Protein AF-A0A918QEG1-F1 (afdb_monomer_lite)

Secondary structure (DSSP, 8-state):
-------PPPPP------SS--HHHHHHHHHHHHTT--HHHHHHHHHTGGGHHHHHHHHHHHHHHHS---

Sequence (70 aa):
MGLFSRKQPAPGPTPVVPVGPSAGEIDAAARALAQGDMAPAERLAAGAGDHGQAVAMQILTASIDHTPQD

Structure (mmCIF, N/CA/C/O backbone):
data_AF-A0A918QEG1-F1
#
_entry.id   AF-A0A918QEG1-F1
#
loop_
_atom_site.group_PDB
_atom_site.id
_atom_site.type_symbol
_atom_site.label_atom_id
_atom_site.label_alt_id
_atom_site.label_comp_id
_atom_site.label_asym_id
_atom_site.label_entity_id
_atom_site.label_seq_id
_atom_site.pdbx_PDB_ins_code
_atom_site.Cartn_x
_atom_site.Cartn_y
_atom_site.Cartn_z
_atom_site.occupancy
_atom_site.B_iso_or_equiv
_atom_site.auth_seq_id
_atom_site.auth_comp_id
_atom_site.auth_asym_id
_atom_site.auth_atom_id
_atom_site.pdbx_PDB_model_num
ATOM 1 N N . MET A 1 1 ? 47.337 27.935 -30.547 1.00 48.94 1 MET A N 1
ATOM 2 C CA . MET A 1 1 ? 45.914 27.716 -30.877 1.00 48.94 1 MET A CA 1
ATOM 3 C C . MET A 1 1 ? 45.404 26.583 -30.004 1.00 48.94 1 MET A C 1
ATOM 5 O O . MET A 1 1 ? 45.804 25.446 -30.207 1.00 48.94 1 MET A O 1
ATOM 9 N N . GLY A 1 2 ? 44.666 26.917 -28.943 1.00 47.06 2 GLY A N 1
ATOM 10 C CA . GLY A 1 2 ? 44.230 25.959 -27.926 1.00 47.06 2 GLY A CA 1
ATOM 11 C C . GLY A 1 2 ? 42.967 25.227 -28.360 1.00 47.06 2 GLY A C 1
ATOM 12 O O . GLY A 1 2 ? 41.900 25.830 -28.427 1.00 47.06 2 GLY A O 1
ATOM 13 N N . LEU A 1 3 ? 43.084 23.931 -28.635 1.00 64.12 3 LEU A N 1
ATOM 14 C CA . LEU A 1 3 ? 41.941 23.046 -28.844 1.00 64.12 3 LEU A CA 1
ATOM 15 C C . LEU A 1 3 ? 41.519 22.470 -27.491 1.00 64.12 3 LEU A C 1
ATOM 17 O O . LEU A 1 3 ? 41.754 21.306 -27.178 1.00 64.12 3 LEU A O 1
ATOM 21 N N . PHE A 1 4 ? 40.908 23.316 -26.662 1.00 63.34 4 PHE A N 1
ATOM 22 C CA . PHE A 1 4 ? 40.149 22.851 -25.507 1.00 63.34 4 PHE A CA 1
ATOM 23 C C . PHE A 1 4 ? 38.837 22.258 -26.020 1.00 63.34 4 PHE A C 1
ATOM 25 O O . PHE A 1 4 ? 37.812 22.938 -26.094 1.00 63.34 4 PHE A O 1
ATOM 32 N N . SER A 1 5 ? 38.879 20.983 -26.403 1.00 60.53 5 SER A N 1
ATOM 33 C CA . SER A 1 5 ? 37.683 20.169 -26.584 1.00 60.53 5 SER A CA 1
ATOM 34 C C . SER A 1 5 ? 36.935 20.137 -25.254 1.00 60.53 5 SER A C 1
ATOM 36 O O . SER A 1 5 ? 37.271 19.368 -24.354 1.00 60.53 5 SER A O 1
ATOM 38 N N . ARG A 1 6 ? 35.935 21.015 -25.112 1.00 61.78 6 ARG A N 1
ATOM 39 C CA . ARG A 1 6 ? 34.913 20.927 -24.068 1.00 61.78 6 ARG A CA 1
ATOM 40 C C . ARG A 1 6 ? 34.262 19.552 -24.208 1.00 61.78 6 ARG A C 1
ATOM 42 O O . ARG A 1 6 ? 33.376 19.371 -25.038 1.00 61.78 6 ARG A O 1
ATOM 49 N N . LYS A 1 7 ? 34.712 18.575 -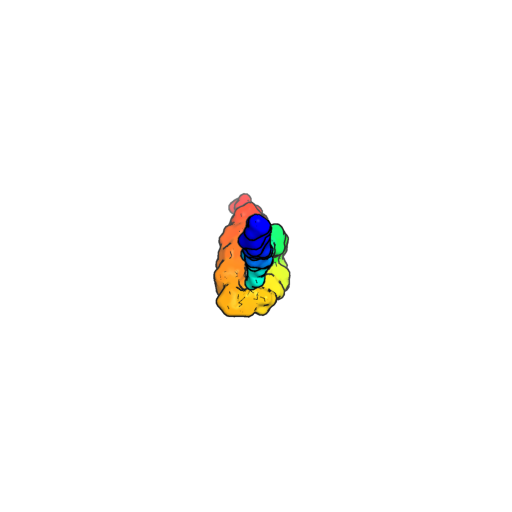23.413 1.00 60.12 7 LYS A N 1
ATOM 50 C CA . LYS A 1 7 ? 33.904 17.397 -23.108 1.00 60.12 7 LYS A CA 1
ATOM 51 C C . LYS A 1 7 ? 32.602 17.934 -22.525 1.00 60.12 7 LYS A C 1
ATOM 53 O O . LYS A 1 7 ? 32.606 18.504 -21.436 1.00 60.12 7 LYS A O 1
ATOM 58 N N . GLN A 1 8 ? 31.518 17.824 -23.288 1.00 60.81 8 GLN A N 1
ATOM 59 C CA . GLN A 1 8 ? 30.177 17.979 -22.745 1.00 60.81 8 GLN A CA 1
ATOM 60 C C . GLN A 1 8 ? 30.081 17.062 -21.517 1.00 60.81 8 GLN A C 1
ATOM 62 O O . GLN A 1 8 ? 30.499 15.902 -21.613 1.00 60.81 8 GLN A O 1
ATOM 67 N N . PRO A 1 9 ? 29.602 17.548 -20.361 1.00 51.31 9 PRO A N 1
ATOM 68 C CA . PRO A 1 9 ? 29.257 16.637 -19.289 1.00 51.31 9 PRO A CA 1
ATOM 69 C C . PRO A 1 9 ? 28.183 15.706 -19.852 1.00 51.31 9 PRO A C 1
ATOM 71 O O . PRO A 1 9 ? 27.200 16.167 -20.436 1.00 51.31 9 PRO A O 1
ATOM 74 N N . ALA A 1 10 ? 28.427 14.398 -19.755 1.00 61.09 10 ALA A N 1
ATOM 75 C CA . ALA A 1 10 ? 27.418 13.393 -20.049 1.00 61.09 10 ALA A CA 1
ATOM 76 C C . ALA A 1 10 ? 26.114 13.788 -19.333 1.00 61.09 10 ALA A C 1
ATOM 78 O O . ALA A 1 10 ? 26.200 14.343 -18.230 1.00 61.09 10 ALA A O 1
ATOM 79 N N . PRO A 1 11 ? 24.930 13.554 -19.931 1.00 57.34 11 PRO A N 1
ATOM 80 C CA . PRO A 1 11 ? 23.680 13.768 -19.218 1.00 57.34 11 PRO A CA 1
ATOM 81 C C . PRO A 1 11 ? 23.797 13.030 -17.883 1.00 57.34 11 PRO A C 1
ATOM 83 O O . PRO A 1 11 ? 24.085 11.833 -17.8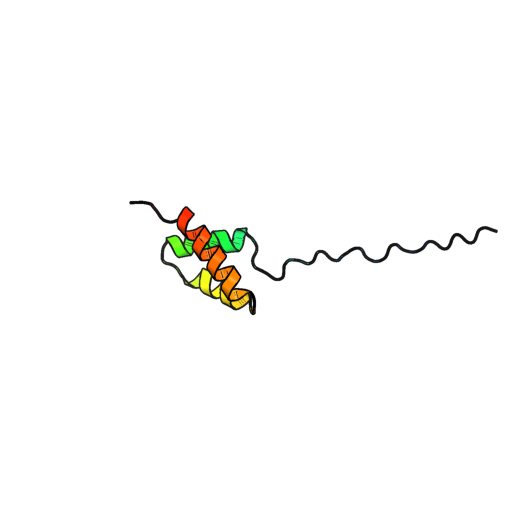54 1.00 57.34 11 PRO A O 1
ATOM 86 N N . GLY A 1 12 ? 23.719 13.794 -16.789 1.00 54.88 12 GLY A N 1
ATOM 87 C CA . GLY A 1 12 ? 23.805 13.262 -15.434 1.00 54.88 12 GLY A CA 1
ATOM 88 C C . GLY A 1 12 ? 22.768 12.157 -15.236 1.00 54.88 12 GLY A C 1
ATOM 89 O O . GLY A 1 12 ? 21.843 12.051 -16.046 1.00 54.88 12 GLY A O 1
ATOM 90 N N . PRO A 1 13 ? 22.915 11.327 -14.189 1.00 55.25 13 PRO A N 1
ATOM 91 C CA . PRO A 1 13 ? 21.999 10.225 -13.946 1.00 55.25 13 PRO A CA 1
ATOM 92 C C . PRO A 1 13 ? 20.586 10.794 -13.972 1.00 55.25 13 PRO A C 1
ATOM 94 O O . PRO A 1 13 ? 20.246 11.665 -13.169 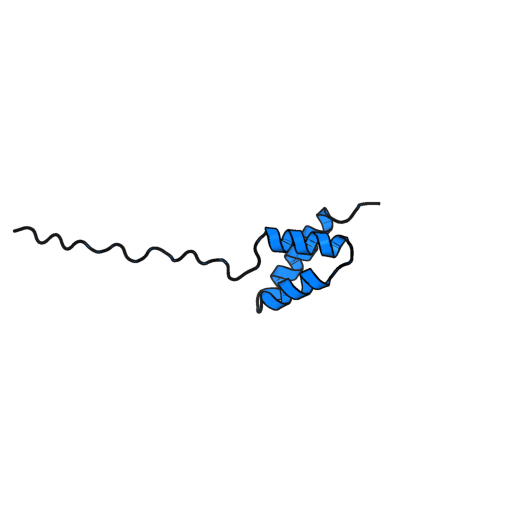1.00 55.25 13 PRO A O 1
ATOM 97 N N . THR A 1 14 ? 19.790 10.365 -14.953 1.00 54.25 14 THR A N 1
ATOM 98 C CA . THR A 1 14 ? 18.351 10.602 -14.939 1.00 54.25 14 THR A CA 1
ATOM 99 C C . THR A 1 14 ? 17.888 10.242 -13.536 1.00 54.25 14 THR A C 1
ATOM 101 O O . THR A 1 14 ? 18.297 9.172 -13.069 1.00 54.25 14 THR A O 1
ATOM 104 N N . PRO A 1 15 ? 17.116 11.093 -12.836 1.00 50.41 15 PRO A N 1
ATOM 105 C CA . PRO A 1 15 ? 16.512 10.668 -11.592 1.00 50.41 15 PRO A CA 1
ATOM 106 C C . PRO A 1 15 ? 15.744 9.403 -11.944 1.00 50.41 15 PRO A C 1
ATOM 108 O O . PRO A 1 15 ? 14.777 9.441 -12.704 1.00 50.41 15 PRO A O 1
ATOM 111 N N . VAL A 1 16 ? 16.267 8.267 -11.491 1.00 53.44 16 VAL A N 1
ATOM 112 C CA . VAL A 1 16 ? 15.541 7.015 -11.455 1.00 53.44 16 VAL A CA 1
ATOM 113 C C . VAL A 1 16 ? 14.419 7.316 -10.487 1.00 53.44 16 VAL A C 1
ATOM 115 O O . VAL A 1 16 ? 14.581 7.207 -9.277 1.00 53.44 16 VAL A O 1
ATOM 118 N N . VAL A 1 17 ? 13.320 7.856 -11.019 1.00 52.50 17 VAL A N 1
ATOM 119 C CA . VAL A 1 17 ? 12.052 7.894 -10.312 1.00 52.50 17 VAL A CA 1
ATOM 120 C C . VAL A 1 17 ? 11.880 6.444 -9.888 1.00 52.50 17 VAL A C 1
ATOM 122 O O . VAL A 1 17 ? 11.875 5.586 -10.779 1.00 52.50 17 VAL A O 1
ATOM 125 N N . PRO A 1 18 ? 11.919 6.125 -8.583 1.00 52.59 18 PRO A N 1
ATOM 126 C CA . PRO A 1 18 ? 11.759 4.746 -8.172 1.00 52.59 18 PRO A CA 1
ATOM 127 C C . PRO A 1 18 ? 10.471 4.266 -8.833 1.00 52.59 18 PRO A C 1
ATOM 129 O O . PRO A 1 18 ? 9.434 4.915 -8.705 1.00 52.59 18 PRO A O 1
ATOM 132 N N . VAL A 1 19 ? 10.565 3.209 -9.644 1.00 62.59 19 VAL A N 1
ATOM 133 C CA . VAL A 1 19 ? 9.418 2.593 -10.328 1.00 62.59 19 VAL A CA 1
ATOM 134 C C . VAL A 1 19 ? 8.658 1.794 -9.272 1.00 62.59 19 VAL A C 1
ATOM 136 O O . VAL A 1 19 ? 8.621 0.570 -9.272 1.00 62.59 19 VAL A O 1
ATOM 139 N N . GLY A 1 20 ? 8.177 2.509 -8.269 1.00 67.00 20 GLY A N 1
ATOM 140 C CA . GLY A 1 20 ? 7.622 1.991 -7.044 1.00 67.00 20 GLY A CA 1
ATOM 141 C C . GLY A 1 20 ? 6.807 3.093 -6.379 1.00 67.00 20 GLY A C 1
ATOM 142 O O . GLY A 1 20 ? 7.075 4.278 -6.595 1.00 67.00 20 GLY A O 1
ATOM 143 N N . PRO A 1 21 ? 5.789 2.712 -5.603 1.00 77.81 21 PRO A N 1
ATOM 144 C CA . PRO A 1 21 ? 4.936 3.670 -4.929 1.00 77.81 21 PRO A CA 1
ATOM 145 C C . PRO A 1 21 ? 5.756 4.563 -4.004 1.00 77.81 21 PRO A C 1
ATOM 147 O O . PRO A 1 21 ? 6.674 4.118 -3.310 1.00 77.81 21 PRO A O 1
ATOM 150 N N . SER A 1 22 ? 5.414 5.843 -3.999 1.00 86.56 22 SER A N 1
ATOM 151 C CA . SER A 1 22 ? 5.991 6.811 -3.082 1.00 86.56 22 SER A CA 1
ATOM 152 C C . SER A 1 22 ? 5.597 6.498 -1.637 1.00 86.56 22 SER A C 1
ATOM 154 O O . SER A 1 22 ? 4.561 5.889 -1.367 1.00 86.56 22 SER A O 1
ATOM 156 N N . ALA A 1 23 ? 6.395 6.978 -0.681 1.00 86.00 23 ALA A N 1
ATOM 157 C CA . ALA A 1 23 ? 6.090 6.819 0.741 1.00 86.00 23 ALA A CA 1
ATOM 158 C C . ALA A 1 23 ? 4.701 7.378 1.115 1.00 86.00 23 ALA A C 1
ATOM 160 O O . ALA A 1 23 ? 4.018 6.801 1.953 1.00 86.00 23 ALA A O 1
ATOM 161 N N . GLY A 1 24 ? 4.256 8.457 0.456 1.00 87.75 24 GLY A N 1
ATOM 162 C CA . GLY A 1 24 ? 2.921 9.023 0.670 1.00 87.75 24 GLY A CA 1
ATOM 163 C C . GLY A 1 24 ? 1.785 8.133 0.156 1.00 87.75 24 GLY A C 1
ATOM 164 O O . GLY A 1 24 ? 0.728 8.075 0.775 1.00 87.75 24 GLY A O 1
ATOM 165 N N . GLU A 1 25 ? 1.993 7.406 -0.944 1.00 91.06 25 GLU A N 1
ATOM 166 C CA . GLU A 1 25 ? 1.010 6.439 -1.452 1.00 91.06 25 GLU A CA 1
ATOM 167 C C . GLU A 1 25 ? 0.926 5.197 -0.560 1.00 91.06 25 GLU A C 1
ATOM 169 O O . GLU A 1 25 ? -0.170 4.696 -0.308 1.00 91.06 25 GLU A O 1
ATOM 174 N N . ILE A 1 26 ? 2.070 4.734 -0.042 1.00 90.94 26 ILE A N 1
ATOM 175 C CA . ILE A 1 26 ? 2.127 3.646 0.943 1.00 90.94 26 ILE A CA 1
ATOM 176 C C . ILE A 1 26 ? 1.384 4.053 2.218 1.00 90.94 26 ILE A C 1
ATOM 178 O O . ILE A 1 26 ? 0.562 3.280 2.699 1.00 90.94 26 ILE A O 1
ATOM 182 N N . ASP A 1 27 ? 1.619 5.263 2.728 1.00 91.75 27 ASP A N 1
ATOM 183 C CA . ASP A 1 27 ? 0.959 5.774 3.935 1.00 91.75 27 ASP A CA 1
ATOM 184 C C . ASP A 1 27 ? -0.559 5.929 3.747 1.00 91.75 27 ASP A C 1
ATOM 186 O O . ASP A 1 27 ? -1.349 5.484 4.580 1.00 91.75 27 ASP A O 1
ATOM 190 N N . ALA A 1 28 ? -0.993 6.470 2.604 1.00 91.25 28 ALA A N 1
ATOM 191 C CA . ALA A 1 28 ? -2.412 6.586 2.281 1.00 91.25 28 ALA A CA 1
ATOM 192 C C . ALA A 1 28 ? -3.103 5.212 2.196 1.00 91.25 28 ALA A C 1
ATOM 194 O O . ALA A 1 28 ? -4.203 5.040 2.728 1.00 91.25 28 ALA A O 1
ATOM 195 N N . ALA A 1 29 ? -2.456 4.226 1.564 1.00 93.38 29 ALA A N 1
ATOM 196 C CA . ALA A 1 29 ? -2.968 2.860 1.501 1.00 93.38 29 ALA A CA 1
ATOM 197 C C . ALA A 1 29 ? -2.958 2.173 2.872 1.00 93.38 29 ALA A C 1
ATOM 199 O O . ALA A 1 29 ? -3.904 1.465 3.199 1.00 93.38 29 ALA A O 1
ATOM 200 N N . ALA A 1 30 ? -1.933 2.410 3.688 1.00 93.25 30 ALA A N 1
ATOM 201 C CA . ALA A 1 30 ? -1.817 1.871 5.036 1.00 93.25 30 ALA A CA 1
ATOM 202 C C . ALA A 1 30 ? -2.915 2.404 5.962 1.00 93.25 30 ALA A C 1
ATOM 204 O O . ALA A 1 30 ? -3.523 1.641 6.711 1.00 93.25 30 ALA A O 1
ATOM 205 N N . ARG A 1 31 ? -3.224 3.699 5.866 1.00 93.38 31 ARG A N 1
ATOM 206 C CA . ARG A 1 31 ? -4.317 4.323 6.613 1.00 93.38 31 ARG A CA 1
ATOM 207 C C . ARG A 1 31 ? -5.682 3.775 6.206 1.00 93.38 31 ARG A C 1
ATOM 209 O O . ARG A 1 31 ? -6.515 3.521 7.070 1.00 93.38 31 ARG A O 1
ATOM 216 N N . ALA A 1 32 ? -5.912 3.585 4.909 1.00 92.56 32 ALA A N 1
ATOM 217 C CA . ALA A 1 32 ? -7.137 2.963 4.413 1.00 92.56 32 ALA A CA 1
ATOM 218 C C . ALA A 1 32 ? -7.248 1.497 4.869 1.00 92.56 32 ALA A C 1
ATOM 220 O O . ALA A 1 32 ? -8.303 1.077 5.341 1.00 92.56 32 ALA A O 1
ATOM 221 N N . LEU A 1 33 ? -6.134 0.758 4.840 1.00 92.56 33 LEU A N 1
ATOM 222 C CA . LEU A 1 33 ? -6.063 -0.622 5.315 1.00 92.56 33 LEU A CA 1
ATOM 223 C C . LEU A 1 33 ? -6.396 -0.729 6.808 1.00 92.56 33 LEU A C 1
ATOM 225 O O . LEU A 1 33 ? -7.180 -1.592 7.196 1.00 92.56 33 LEU A O 1
ATOM 229 N N . ALA A 1 34 ? -5.881 0.184 7.634 1.00 90.69 34 ALA A N 1
ATOM 230 C CA . ALA A 1 34 ? -6.207 0.262 9.059 1.00 90.69 34 ALA A CA 1
ATOM 231 C C . ALA A 1 34 ? -7.695 0.569 9.330 1.00 90.69 34 ALA A C 1
ATOM 233 O O . ALA A 1 34 ? -8.225 0.218 10.380 1.00 90.69 34 ALA A O 1
ATOM 234 N N . GLN A 1 35 ? -8.388 1.194 8.373 1.00 90.38 35 GLN A N 1
ATOM 235 C CA . GLN A 1 35 ? -9.836 1.431 8.407 1.00 90.38 35 GLN A CA 1
ATOM 236 C C . GLN A 1 35 ? -10.651 0.264 7.819 1.00 90.38 35 GLN A C 1
ATOM 238 O O . GLN A 1 35 ? -11.879 0.335 7.775 1.00 90.38 35 GLN A O 1
ATOM 243 N N . GLY A 1 36 ? -9.985 -0.809 7.379 1.00 89.44 36 GLY A N 1
ATOM 244 C CA . GLY A 1 36 ? -10.598 -1.996 6.785 1.00 89.44 36 GLY A CA 1
ATOM 245 C C . GLY A 1 36 ? -10.765 -1.952 5.262 1.00 89.44 36 GLY A C 1
ATOM 246 O O . GLY A 1 36 ? -11.347 -2.880 4.703 1.00 89.44 36 GLY A O 1
ATOM 247 N N . ASP A 1 37 ? -10.264 -0.921 4.573 1.00 93.06 37 ASP A N 1
ATOM 248 C CA . ASP A 1 37 ? -10.293 -0.837 3.108 1.00 93.06 37 ASP A CA 1
ATOM 249 C C . ASP A 1 37 ? -8.994 -1.378 2.488 1.00 93.06 37 ASP A C 1
ATOM 251 O O . ASP A 1 37 ? -7.945 -0.732 2.503 1.00 93.06 37 ASP A O 1
ATOM 255 N N . MET A 1 38 ? -9.075 -2.577 1.904 1.00 92.50 38 MET A N 1
ATOM 256 C CA . MET A 1 38 ? -7.940 -3.244 1.253 1.00 92.50 38 MET A CA 1
ATOM 257 C C . MET A 1 38 ? -7.726 -2.820 -0.208 1.00 92.50 38 MET A C 1
ATOM 259 O O 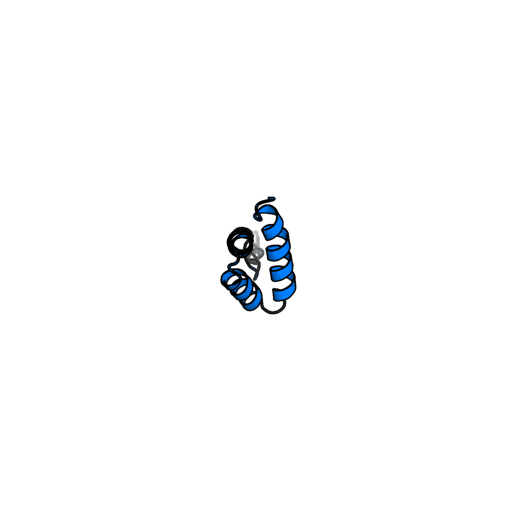. MET A 1 38 ? -6.639 -3.027 -0.753 1.00 92.50 38 MET A O 1
ATOM 263 N N . ALA A 1 39 ? -8.713 -2.192 -0.854 1.00 93.50 39 ALA A N 1
ATOM 264 C CA . ALA A 1 39 ? -8.655 -1.851 -2.275 1.00 93.50 39 ALA A CA 1
ATOM 265 C C . ALA A 1 39 ? -7.462 -0.950 -2.674 1.00 93.50 39 ALA A C 1
ATOM 267 O O . ALA A 1 39 ? -6.837 -1.218 -3.709 1.00 93.50 39 ALA A O 1
ATOM 268 N N . PRO A 1 40 ? -7.097 0.108 -1.918 1.00 91.38 40 PRO A N 1
ATOM 269 C CA . PRO A 1 40 ? -5.930 0.919 -2.261 1.00 91.38 40 PRO A CA 1
ATOM 270 C C . PRO A 1 40 ? -4.616 0.148 -2.097 1.00 91.38 40 PRO A C 1
ATOM 272 O O . PRO A 1 40 ? -3.719 0.318 -2.924 1.00 91.38 40 PRO A O 1
ATOM 275 N N . ALA A 1 41 ? -4.517 -0.735 -1.098 1.00 91.50 41 ALA A N 1
ATOM 276 C CA . ALA A 1 41 ? -3.337 -1.567 -0.882 1.00 91.50 41 ALA A CA 1
ATOM 277 C C . ALA A 1 41 ? -3.133 -2.580 -2.019 1.00 91.50 41 ALA A C 1
ATOM 279 O O . ALA A 1 41 ? -2.030 -2.694 -2.556 1.00 91.50 41 ALA A O 1
ATOM 280 N N . GLU A 1 42 ? -4.203 -3.253 -2.447 1.00 92.00 42 GLU A N 1
ATOM 281 C CA . GLU A 1 42 ? -4.175 -4.185 -3.579 1.00 92.00 42 GLU A CA 1
ATOM 282 C C . GLU A 1 42 ? -3.815 -3.485 -4.889 1.00 92.00 42 GLU A 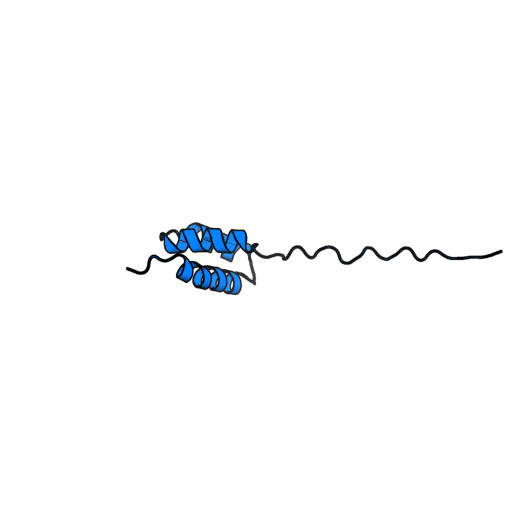C 1
ATOM 284 O O . GLU A 1 42 ? -2.984 -3.983 -5.649 1.00 92.00 42 GLU A O 1
ATOM 289 N N . ARG A 1 43 ? -4.387 -2.301 -5.148 1.00 90.94 43 ARG A N 1
ATOM 290 C CA . ARG A 1 43 ? -4.073 -1.518 -6.351 1.00 90.94 43 ARG A CA 1
ATOM 291 C C . ARG A 1 43 ? -2.602 -1.103 -6.382 1.00 90.94 43 ARG A C 1
ATOM 293 O O . ARG A 1 43 ? -1.979 -1.197 -7.438 1.00 90.94 43 ARG A O 1
ATOM 300 N N . LEU A 1 44 ? -2.048 -0.673 -5.246 1.00 89.81 44 LEU A N 1
ATOM 301 C CA . LEU A 1 44 ? -0.629 -0.325 -5.135 1.00 89.81 44 LEU A CA 1
ATOM 302 C C . LEU A 1 44 ? 0.272 -1.542 -5.359 1.00 89.81 44 LEU A C 1
ATOM 304 O O . LEU A 1 44 ? 1.229 -1.468 -6.127 1.00 89.81 44 LEU A O 1
ATOM 308 N N . ALA A 1 45 ? -0.039 -2.663 -4.706 1.00 90.00 45 ALA A N 1
ATOM 309 C CA . ALA A 1 45 ? 0.738 -3.891 -4.826 1.00 90.00 45 ALA A CA 1
ATOM 310 C C . ALA A 1 45 ? 0.692 -4.452 -6.257 1.00 90.00 45 ALA A C 1
ATOM 312 O O . ALA A 1 45 ? 1.727 -4.836 -6.796 1.00 90.00 45 ALA A O 1
ATOM 313 N N . ALA A 1 46 ? -0.475 -4.431 -6.907 1.00 88.00 46 ALA A N 1
ATOM 314 C CA . ALA A 1 46 ? -0.631 -4.847 -8.299 1.00 88.00 46 ALA A CA 1
ATOM 315 C C . ALA A 1 46 ? 0.104 -3.911 -9.274 1.00 88.00 46 ALA A C 1
ATOM 317 O O . ALA A 1 46 ? 0.724 -4.377 -10.229 1.00 88.00 46 ALA A O 1
ATOM 318 N N . GLY A 1 47 ? 0.079 -2.596 -9.023 1.00 86.06 47 GLY A N 1
ATOM 319 C CA . GLY A 1 47 ? 0.802 -1.602 -9.823 1.00 86.06 47 GLY A CA 1
ATOM 320 C C . GLY A 1 47 ? 2.326 -1.683 -9.685 1.00 86.06 47 GLY A C 1
ATOM 321 O O . GLY A 1 47 ? 3.043 -1.263 -10.590 1.00 86.06 47 GLY A O 1
ATOM 322 N N . ALA A 1 48 ? 2.825 -2.257 -8.589 1.00 85.69 48 ALA A N 1
ATOM 323 C CA . ALA A 1 48 ? 4.252 -2.424 -8.324 1.00 85.69 48 ALA A CA 1
ATOM 324 C C . ALA A 1 48 ? 4.894 -3.632 -9.038 1.00 85.69 48 ALA A C 1
ATOM 326 O O . ALA A 1 48 ? 6.116 -3.799 -8.975 1.00 85.69 48 ALA A O 1
ATOM 327 N N . GLY A 1 49 ? 4.103 -4.474 -9.716 1.00 85.31 49 GLY A N 1
ATOM 328 C CA . GLY A 1 49 ? 4.601 -5.616 -10.490 1.00 85.31 49 GLY A CA 1
ATOM 329 C C . GLY A 1 49 ? 5.429 -6.584 -9.639 1.00 85.31 49 GLY A C 1
ATOM 330 O O . GLY A 1 49 ? 4.964 -7.056 -8.603 1.00 85.31 49 GLY A O 1
ATOM 331 N N . ASP A 1 50 ? 6.678 -6.837 -10.042 1.00 86.62 50 ASP A N 1
ATOM 332 C CA . ASP A 1 50 ? 7.606 -7.743 -9.339 1.00 86.62 50 ASP A CA 1
ATOM 333 C C . ASP A 1 50 ? 7.917 -7.307 -7.894 1.00 86.62 50 ASP A C 1
ATOM 335 O O . ASP A 1 50 ? 8.314 -8.119 -7.060 1.00 86.62 50 ASP A O 1
ATOM 339 N N . HIS A 1 51 ? 7.699 -6.028 -7.568 1.00 85.62 51 HIS A N 1
ATOM 340 C CA . HIS A 1 51 ? 7.877 -5.489 -6.218 1.00 85.62 51 HIS A CA 1
ATOM 341 C C . HIS A 1 51 ? 6.587 -5.536 -5.386 1.00 85.62 51 HIS A C 1
ATOM 343 O O . HIS A 1 51 ? 6.583 -5.072 -4.246 1.00 85.62 51 HIS A O 1
ATOM 349 N N . GLY A 1 52 ? 5.497 -6.108 -5.911 1.00 86.19 52 GLY A N 1
ATOM 350 C CA . GLY A 1 52 ? 4.182 -6.125 -5.268 1.00 86.19 52 GLY A CA 1
ATOM 351 C C . GLY A 1 52 ? 4.194 -6.703 -3.857 1.00 86.19 52 GLY A C 1
ATOM 352 O O . GLY A 1 52 ? 3.592 -6.126 -2.955 1.00 86.19 52 GLY A O 1
ATOM 353 N N . GLN A 1 53 ? 4.958 -7.772 -3.620 1.00 89.88 53 GLN A N 1
ATOM 354 C CA . GLN A 1 53 ? 5.100 -8.351 -2.281 1.00 89.88 53 GLN A CA 1
ATOM 355 C C . GLN A 1 53 ? 5.827 -7.406 -1.311 1.00 89.88 53 GLN A C 1
ATOM 357 O O . GLN A 1 53 ? 5.402 -7.247 -0.167 1.00 89.88 53 GLN A O 1
ATOM 362 N N . ALA A 1 54 ? 6.904 -6.755 -1.760 1.00 89.75 54 ALA A N 1
ATOM 363 C CA . ALA A 1 54 ? 7.641 -5.795 -0.940 1.00 89.75 54 ALA A CA 1
ATOM 364 C C . ALA A 1 54 ? 6.789 -4.557 -0.623 1.00 89.75 54 ALA A C 1
ATOM 366 O O . ALA A 1 54 ? 6.856 -4.020 0.481 1.00 89.75 54 ALA A O 1
ATOM 367 N N . VAL A 1 55 ? 5.966 -4.113 -1.574 1.00 89.44 55 VAL A N 1
ATOM 368 C CA . VAL A 1 55 ? 5.013 -3.014 -1.386 1.00 89.44 55 VAL A CA 1
ATOM 369 C C . VAL A 1 55 ? 3.903 -3.409 -0.416 1.00 89.44 55 VAL A C 1
ATOM 371 O O . VAL A 1 55 ? 3.641 -2.671 0.528 1.00 89.44 55 VAL A O 1
ATOM 374 N N . ALA A 1 56 ? 3.310 -4.594 -0.572 1.00 91.19 56 ALA A N 1
ATOM 375 C CA . ALA A 1 56 ? 2.288 -5.095 0.343 1.00 91.19 56 ALA A CA 1
ATOM 376 C C . ALA A 1 56 ? 2.812 -5.190 1.786 1.00 91.19 56 ALA A C 1
ATOM 378 O O . ALA A 1 56 ? 2.135 -4.756 2.713 1.00 91.19 56 ALA A O 1
ATOM 379 N N . MET A 1 57 ? 4.043 -5.678 1.983 1.00 92.38 57 MET A N 1
ATOM 380 C CA . MET A 1 57 ? 4.673 -5.715 3.308 1.00 92.38 57 MET A CA 1
ATOM 381 C C . MET A 1 57 ? 4.906 -4.324 3.905 1.00 92.38 57 MET A C 1
ATOM 383 O O . MET A 1 57 ? 4.713 -4.146 5.107 1.00 92.38 57 MET A O 1
ATOM 387 N N . GLN A 1 58 ? 5.308 -3.340 3.098 1.00 91.44 58 GLN A N 1
ATOM 388 C CA . GLN A 1 58 ? 5.482 -1.962 3.568 1.00 91.44 58 GLN A CA 1
ATOM 389 C C . GLN A 1 58 ? 4.149 -1.348 4.003 1.00 91.44 58 GLN A C 1
ATOM 391 O O . GLN A 1 58 ? 4.079 -0.753 5.074 1.00 91.44 58 GLN A O 1
ATOM 396 N N . ILE A 1 59 ? 3.088 -1.554 3.218 1.00 91.38 59 ILE A N 1
ATOM 397 C CA . ILE A 1 59 ? 1.735 -1.082 3.541 1.00 91.38 59 ILE A CA 1
ATOM 398 C C . ILE A 1 59 ? 1.220 -1.752 4.817 1.00 91.38 59 ILE A C 1
ATOM 400 O O . ILE A 1 59 ? 0.728 -1.066 5.707 1.00 91.38 59 ILE A O 1
ATOM 404 N N . LEU A 1 60 ? 1.376 -3.075 4.941 1.00 91.69 60 LEU A N 1
ATOM 405 C CA . LEU A 1 60 ? 1.002 -3.820 6.146 1.00 91.69 60 LEU A CA 1
ATOM 406 C C . LEU A 1 60 ? 1.736 -3.290 7.378 1.00 91.69 60 LEU A C 1
ATOM 408 O O . LEU A 1 60 ? 1.108 -3.034 8.400 1.00 91.69 60 LEU A O 1
ATOM 412 N N . THR A 1 61 ? 3.046 -3.076 7.264 1.00 91.19 61 THR A N 1
ATOM 413 C CA . THR A 1 61 ? 3.862 -2.554 8.366 1.00 91.19 61 THR A CA 1
ATOM 414 C C . THR A 1 61 ? 3.387 -1.166 8.788 1.00 91.19 61 THR A C 1
ATOM 416 O O . THR A 1 61 ? 3.116 -0.951 9.963 1.00 91.19 61 THR A O 1
ATOM 419 N N . ALA A 1 62 ? 3.207 -0.254 7.831 1.00 90.00 62 ALA A N 1
ATOM 420 C CA . ALA A 1 62 ? 2.722 1.096 8.099 1.00 90.00 62 ALA A CA 1
ATOM 421 C C . ALA A 1 62 ? 1.273 1.118 8.624 1.00 90.00 62 ALA A C 1
ATOM 423 O O . ALA A 1 62 ? 0.903 2.009 9.379 1.00 90.00 62 ALA A O 1
ATOM 424 N N . SER A 1 63 ? 0.434 0.140 8.263 1.00 91.88 63 SER A N 1
ATOM 425 C CA . SER A 1 63 ? -0.964 0.101 8.719 1.00 91.88 63 SER A CA 1
ATOM 426 C C . SER A 1 63 ? -1.094 -0.158 10.219 1.00 91.88 63 SER A C 1
ATOM 428 O O . SER A 1 63 ? -2.073 0.268 10.829 1.00 91.88 63 SER A O 1
ATOM 430 N N . ILE A 1 64 ? -0.092 -0.797 10.831 1.00 89.06 64 ILE A N 1
ATOM 431 C CA . ILE A 1 64 ? -0.055 -1.041 12.277 1.00 89.06 64 ILE A CA 1
ATOM 432 C C . ILE A 1 64 ? -0.028 0.291 13.034 1.00 89.06 64 ILE A C 1
ATOM 434 O O . ILE A 1 64 ? -0.774 0.446 13.997 1.00 89.06 64 ILE A O 1
ATOM 438 N N . ASP A 1 65 ? 0.748 1.269 12.556 1.00 87.50 65 ASP A N 1
ATOM 439 C CA . ASP A 1 65 ? 0.836 2.606 13.161 1.00 87.50 65 ASP A CA 1
ATOM 440 C C . ASP A 1 65 ? -0.490 3.386 13.071 1.00 87.50 65 ASP A C 1
ATOM 442 O O . ASP A 1 65 ? -0.750 4.282 13.874 1.00 87.50 65 ASP A O 1
ATOM 446 N N . HIS A 1 66 ? -1.348 3.028 12.111 1.00 81.94 66 HIS A N 1
ATOM 447 C CA . HIS A 1 66 ? -2.655 3.653 11.886 1.00 81.94 66 HIS A CA 1
ATOM 448 C C . HIS A 1 66 ? -3.825 2.880 12.503 1.00 81.94 66 HIS A C 1
ATOM 450 O O . HIS A 1 66 ? -4.957 3.371 12.483 1.00 81.94 66 HIS A O 1
ATOM 456 N N . THR A 1 67 ? -3.586 1.678 13.033 1.00 76.62 67 THR A N 1
ATOM 457 C CA . THR A 1 67 ? -4.635 0.856 13.643 1.00 76.62 67 THR A CA 1
ATOM 458 C C . THR A 1 67 ? -4.924 1.387 15.050 1.00 76.62 67 THR A C 1
ATOM 460 O O . THR A 1 67 ? -4.001 1.452 15.865 1.00 76.62 67 THR A O 1
ATOM 463 N N . PRO A 1 68 ? -6.170 1.783 15.378 1.00 68.06 68 PRO A N 1
ATOM 464 C CA . PRO A 1 68 ? -6.501 2.208 16.732 1.00 68.06 68 PRO A CA 1
ATOM 465 C C . PRO A 1 68 ? -6.255 1.047 17.703 1.00 68.06 68 PRO A C 1
ATOM 467 O O . PRO A 1 68 ? -6.815 -0.036 17.542 1.00 68.06 68 PRO A O 1
ATOM 470 N N . GLN A 1 69 ? -5.377 1.272 18.682 1.00 62.50 69 GLN A N 1
ATOM 471 C CA . GLN A 1 69 ? -5.158 0.342 19.785 1.00 62.50 69 GLN A CA 1
ATOM 472 C C . GLN A 1 69 ? -6.292 0.540 20.793 1.00 62.50 69 GLN A C 1
ATOM 474 O O . GLN A 1 69 ? -6.274 1.513 21.545 1.00 62.50 69 GLN A O 1
ATOM 479 N N . ASP A 1 70 ? -7.299 -0.328 20.723 1.00 54.94 70 ASP A N 1
ATOM 480 C CA . ASP A 1 70 ? -8.367 -0.439 21.728 1.00 54.94 70 ASP A CA 1
ATOM 481 C C . ASP A 1 70 ? -7.855 -1.172 22.982 1.00 54.94 70 ASP A C 1
ATOM 483 O O . ASP A 1 70 ? -7.134 -2.190 22.818 1.00 54.94 70 ASP A O 1
#

Foldseek 3Di:
DDPPPPPDPDPPPDPPPPQADDPVLLLVCLLCVLVVHNVSLQVRLVSSPVCSVVSNVSSVVNNVVNHDDD

Radius of gyration: 20.57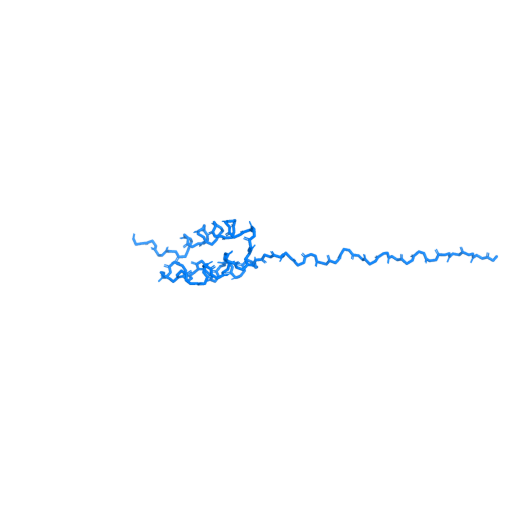 Å; chains: 1; bounding box: 56×36×53 Å

Organism: NCBI:txid68221

pLDDT: mean 78.96, std 15.59, range [47.06, 93.5]